Protein AF-A0A520A9N4-F1 (afdb_monomer_lite)

Radius of gyration: 18.45 Å; chains: 1; bounding box: 51×30×38 Å

Structure (mmCIF, N/CA/C/O backbone):
data_AF-A0A520A9N4-F1
#
_entry.id   AF-A0A520A9N4-F1
#
loop_
_atom_site.group_PDB
_atom_site.id
_atom_site.type_symbol
_atom_site.label_atom_id
_atom_site.label_alt_id
_atom_site.label_comp_id
_atom_site.label_asym_id
_atom_site.label_entity_id
_atom_site.label_seq_id
_atom_site.pdbx_PDB_ins_code
_atom_site.Cartn_x
_atom_site.Cartn_y
_atom_site.Cartn_z
_atom_site.occupancy
_atom_site.B_iso_or_equiv
_atom_site.auth_seq_id
_atom_site.auth_comp_id
_atom_site.auth_asym_id
_atom_site.auth_atom_id
_atom_site.pdbx_PDB_model_num
ATOM 1 N N . MET A 1 1 ? -22.226 13.459 19.464 1.00 52.94 1 MET A N 1
ATOM 2 C CA . MET A 1 1 ? -21.124 12.659 20.050 1.00 52.94 1 MET A CA 1
ATOM 3 C C . MET A 1 1 ? -19.983 12.627 19.044 1.00 52.94 1 MET A C 1
ATOM 5 O O . MET A 1 1 ? -20.271 12.526 17.859 1.00 52.94 1 MET A O 1
ATOM 9 N N . ALA A 1 2 ? -18.728 12.782 19.473 1.00 72.62 2 ALA A N 1
ATOM 10 C CA . ALA A 1 2 ? -17.584 12.726 18.560 1.00 72.62 2 ALA A CA 1
ATOM 11 C C . ALA A 1 2 ? -17.387 11.290 18.043 1.00 72.62 2 ALA A C 1
ATOM 13 O O . ALA A 1 2 ? -17.418 10.346 18.834 1.00 72.62 2 ALA A O 1
ATOM 14 N N . ASN A 1 3 ? -17.187 11.126 16.733 1.00 81.00 3 ASN A N 1
ATOM 15 C CA . ASN A 1 3 ? -16.830 9.830 16.158 1.00 81.00 3 ASN A CA 1
ATOM 16 C C . ASN A 1 3 ? -15.442 9.430 16.674 1.00 81.00 3 ASN A C 1
ATOM 18 O O . ASN A 1 3 ? -14.460 10.111 16.380 1.00 81.00 3 ASN A O 1
ATOM 22 N N . LYS A 1 4 ? -15.370 8.350 17.459 1.00 92.88 4 LYS A N 1
ATOM 23 C CA . LYS A 1 4 ? -14.103 7.761 17.906 1.00 92.88 4 LYS A CA 1
ATOM 24 C C . LYS A 1 4 ? -13.600 6.755 16.873 1.00 92.88 4 LYS A C 1
ATOM 26 O O . LYS A 1 4 ? -14.375 5.933 16.380 1.00 92.88 4 LYS A O 1
ATOM 31 N N . TYR A 1 5 ? -12.307 6.837 16.591 1.00 96.75 5 TYR A N 1
ATOM 32 C CA . TYR A 1 5 ? -11.559 5.917 15.744 1.00 96.75 5 TYR A CA 1
ATOM 33 C C . TYR A 1 5 ? -10.313 5.481 16.502 1.00 96.75 5 TYR A C 1
ATOM 35 O O . TYR A 1 5 ? -9.706 6.301 17.191 1.00 96.75 5 TYR A O 1
ATOM 43 N N . ASP A 1 6 ? -9.943 4.215 16.362 1.00 97.12 6 ASP A N 1
ATOM 44 C CA . ASP A 1 6 ? -8.743 3.658 16.986 1.00 97.12 6 ASP A CA 1
ATOM 45 C C . ASP A 1 6 ? -7.501 3.971 16.142 1.00 97.12 6 ASP A C 1
ATOM 47 O O . ASP A 1 6 ? -6.404 4.160 16.663 1.00 97.12 6 ASP A O 1
ATOM 51 N N . ILE A 1 7 ? -7.688 4.072 14.820 1.00 97.56 7 ILE A N 1
ATOM 52 C CA . ILE A 1 7 ? -6.626 4.317 13.843 1.00 97.56 7 ILE A CA 1
ATOM 53 C C . ILE A 1 7 ? -7.103 5.359 12.835 1.00 97.56 7 ILE A C 1
ATOM 55 O O . ILE A 1 7 ? -8.214 5.272 12.306 1.00 97.56 7 ILE A O 1
ATOM 59 N N . ILE A 1 8 ? -6.236 6.324 12.528 1.00 97.19 8 ILE A N 1
ATOM 60 C CA . ILE A 1 8 ? -6.446 7.288 11.447 1.00 97.19 8 ILE A CA 1
ATOM 61 C C . ILE A 1 8 ? -5.311 7.136 10.433 1.00 97.19 8 ILE A C 1
ATOM 63 O O . ILE A 1 8 ? -4.140 7.288 10.775 1.00 97.19 8 ILE A O 1
ATOM 67 N N . ILE A 1 9 ? -5.663 6.858 9.178 1.00 97.38 9 ILE A N 1
ATOM 68 C CA . ILE A 1 9 ? -4.743 6.838 8.039 1.00 97.38 9 ILE A CA 1
ATOM 69 C C . ILE A 1 9 ? -4.922 8.134 7.254 1.00 97.38 9 ILE A C 1
ATOM 71 O O . ILE A 1 9 ? -5.946 8.357 6.604 1.00 97.38 9 ILE A O 1
ATOM 75 N N . CYS A 1 10 ? -3.899 8.982 7.297 1.00 96.06 10 CYS A N 1
ATOM 76 C CA . CYS A 1 10 ? -3.848 10.235 6.551 1.00 96.06 10 CYS A CA 1
ATOM 77 C C . CYS A 1 10 ? -3.212 10.004 5.174 1.00 96.06 10 CYS A C 1
ATOM 79 O O . CYS A 1 10 ? -2.008 10.173 4.999 1.00 96.06 10 CYS A O 1
ATOM 81 N N . GLY A 1 11 ? -4.028 9.597 4.205 1.00 94.25 11 GLY A N 1
ATOM 82 C CA . GLY A 1 11 ? -3.644 9.365 2.815 1.00 94.25 11 GLY A CA 1
ATOM 83 C C . GLY A 1 11 ? -4.188 8.042 2.279 1.00 94.25 11 GLY A C 1
ATOM 84 O O . GLY A 1 11 ? -3.800 6.967 2.728 1.00 94.25 11 GLY A O 1
ATOM 85 N N . ALA A 1 12 ? -5.023 8.115 1.246 1.00 93.25 12 ALA A N 1
ATOM 86 C CA . ALA A 1 12 ? -5.569 6.978 0.504 1.00 93.25 12 ALA A CA 1
ATOM 87 C C . ALA A 1 12 ? -4.738 6.677 -0.760 1.00 93.25 12 ALA A C 1
ATOM 89 O O . ALA A 1 12 ? -5.263 6.356 -1.825 1.00 93.25 12 ALA A O 1
ATOM 90 N N . GLY A 1 13 ? -3.415 6.822 -0.660 1.00 91.69 13 GLY A N 1
ATOM 91 C CA . GLY A 1 13 ? -2.477 6.362 -1.683 1.00 91.69 13 GLY A CA 1
ATOM 92 C C . GLY A 1 13 ? -2.170 4.868 -1.557 1.00 91.69 13 GLY A C 1
ATOM 93 O O . GLY A 1 13 ? -2.729 4.172 -0.710 1.00 91.69 13 GLY A O 1
ATOM 94 N N . LEU A 1 14 ? -1.211 4.391 -2.359 1.00 91.25 14 LEU A N 1
ATOM 95 C CA . LEU A 1 14 ? -0.772 2.992 -2.347 1.00 91.25 14 LEU A CA 1
ATOM 96 C C . LEU A 1 14 ? -0.386 2.525 -0.937 1.00 91.25 14 LEU A C 1
ATOM 98 O O . LEU A 1 14 ? -0.839 1.471 -0.510 1.00 91.25 14 LEU A O 1
ATOM 102 N N . ALA A 1 15 ? 0.398 3.317 -0.199 1.00 93.56 15 ALA A N 1
ATOM 103 C CA . ALA A 1 15 ? 0.852 2.950 1.142 1.00 93.56 15 ALA A CA 1
ATOM 104 C C . ALA A 1 15 ? -0.314 2.779 2.132 1.00 93.56 15 ALA A C 1
ATOM 106 O O . ALA A 1 15 ? -0.436 1.731 2.761 1.00 93.56 15 ALA A O 1
ATOM 107 N N . GLY A 1 16 ? -1.195 3.781 2.237 1.00 95.44 16 GLY A N 1
ATOM 108 C CA . GLY A 1 16 ? -2.314 3.760 3.182 1.00 95.44 16 GLY A CA 1
ATOM 109 C C . GLY A 1 16 ? -3.342 2.676 2.862 1.00 95.44 16 GLY A C 1
ATOM 110 O O . GLY A 1 16 ? -3.759 1.938 3.754 1.00 95.44 16 GLY A O 1
ATOM 111 N N . LEU A 1 17 ? -3.696 2.519 1.582 1.00 93.19 17 LEU A N 1
ATOM 112 C CA . LEU A 1 17 ? -4.633 1.481 1.149 1.00 93.19 17 LEU A CA 1
ATOM 113 C C . LEU A 1 17 ? -4.032 0.077 1.255 1.00 93.19 17 LEU A C 1
ATOM 115 O O . LEU A 1 17 ? -4.719 -0.829 1.715 1.00 93.19 17 LEU A O 1
ATOM 119 N N . SER A 1 18 ? -2.755 -0.115 0.902 1.00 93.69 18 SER A N 1
ATOM 120 C CA . SER A 1 18 ? -2.090 -1.420 1.050 1.00 93.69 18 SER A CA 1
ATOM 121 C C . SER A 1 18 ? -1.967 -1.828 2.512 1.00 93.69 18 SER A C 1
ATOM 123 O O . SER A 1 18 ? -2.164 -2.998 2.836 1.00 93.69 18 SER A O 1
ATOM 125 N N . LEU A 1 19 ? -1.668 -0.876 3.402 1.00 96.31 19 LEU A N 1
ATOM 126 C CA . LEU A 1 19 ? -1.621 -1.116 4.840 1.00 96.31 19 LEU A CA 1
ATOM 127 C C . LEU A 1 19 ? -2.994 -1.543 5.362 1.00 96.31 19 LEU A C 1
ATOM 129 O O . LEU A 1 19 ? -3.097 -2.594 5.992 1.00 96.31 19 LEU A O 1
ATOM 133 N N . ALA A 1 20 ? -4.041 -0.771 5.055 1.00 96.56 20 ALA A N 1
ATOM 134 C CA . ALA A 1 20 ? -5.405 -1.100 5.454 1.00 96.56 20 ALA A CA 1
ATOM 135 C C . ALA A 1 20 ? -5.826 -2.473 4.921 1.00 96.56 20 ALA A C 1
ATOM 137 O O . ALA A 1 20 ? -6.257 -3.327 5.694 1.00 96.56 20 ALA A O 1
ATOM 138 N N . TYR A 1 21 ? -5.625 -2.721 3.625 1.00 95.12 21 TYR A N 1
ATOM 139 C CA . TYR A 1 21 ? -5.940 -3.997 2.994 1.00 95.12 21 TYR A CA 1
ATOM 140 C C . TYR A 1 21 ? -5.254 -5.164 3.708 1.00 95.12 21 TYR A C 1
ATOM 142 O O . TYR A 1 21 ? -5.923 -6.120 4.100 1.00 95.12 21 TYR A O 1
ATOM 150 N N . ARG A 1 22 ? -3.935 -5.087 3.930 1.00 95.31 22 ARG A N 1
ATOM 151 C CA . ARG A 1 22 ? -3.177 -6.168 4.573 1.00 95.31 22 ARG A CA 1
ATOM 152 C C . ARG A 1 22 ? -3.583 -6.366 6.029 1.00 95.31 22 ARG A C 1
ATOM 154 O O . ARG A 1 22 ? -3.718 -7.511 6.440 1.00 95.31 22 ARG A O 1
ATOM 161 N N . ALA A 1 23 ? -3.802 -5.294 6.787 1.00 97.12 23 ALA A N 1
ATOM 162 C CA . ALA A 1 23 ? -4.158 -5.378 8.201 1.00 97.12 23 ALA A CA 1
ATOM 163 C C . ALA A 1 23 ? -5.572 -5.934 8.435 1.00 97.12 23 ALA A C 1
ATOM 165 O O . ALA A 1 23 ? -5.785 -6.693 9.383 1.00 97.12 23 ALA A O 1
ATOM 166 N N . PHE A 1 24 ? -6.532 -5.608 7.564 1.00 96.56 24 PHE A N 1
ATOM 167 C CA . PHE A 1 24 ? -7.855 -6.234 7.595 1.00 96.56 24 PHE A CA 1
ATOM 168 C C . PHE A 1 24 ? -7.809 -7.679 7.092 1.00 96.56 24 PHE A C 1
ATOM 170 O O . PHE A 1 24 ? -8.388 -8.556 7.730 1.00 96.56 24 PHE A O 1
ATOM 177 N N . SER A 1 25 ? -7.067 -7.954 6.015 1.00 94.69 25 SER A N 1
ATOM 178 C CA . SER A 1 25 ? -6.943 -9.309 5.455 1.00 94.69 25 SER A CA 1
ATOM 179 C C . SER A 1 25 ? -6.249 -10.282 6.412 1.00 94.69 25 SER A C 1
ATOM 181 O O . SER A 1 25 ? -6.635 -11.444 6.491 1.00 94.69 25 SER A O 1
ATOM 183 N N . SER A 1 26 ? -5.258 -9.820 7.180 1.00 95.62 26 SER A N 1
ATOM 184 C CA . SER A 1 26 ? -4.600 -10.619 8.224 1.00 95.62 26 SER A CA 1
ATOM 185 C C . SER A 1 26 ? -5.386 -10.669 9.539 1.00 95.62 26 SER A C 1
ATOM 187 O O . SER A 1 26 ? -5.022 -11.409 10.451 1.00 95.62 26 SER A O 1
ATOM 189 N N . GLY A 1 27 ? -6.461 -9.885 9.662 1.00 97.25 27 GLY A N 1
ATOM 190 C CA . GLY A 1 27 ? -7.292 -9.804 10.860 1.00 97.25 27 GLY A CA 1
ATOM 191 C C . GLY A 1 27 ? -6.689 -9.009 12.019 1.00 97.25 27 GLY A C 1
ATOM 192 O O . GLY A 1 27 ? -7.311 -8.952 13.078 1.00 97.25 27 GLY A O 1
ATOM 193 N N . VAL A 1 28 ? -5.526 -8.374 11.837 1.00 97.94 28 VAL A N 1
ATOM 194 C CA . VAL A 1 28 ? -4.864 -7.545 12.864 1.00 97.94 28 VAL A CA 1
ATOM 195 C C . VAL A 1 28 ? -5.753 -6.374 13.294 1.00 97.94 28 VAL A C 1
ATOM 197 O O . VAL A 1 28 ? -5.746 -5.994 14.461 1.00 97.94 28 VAL A O 1
ATOM 200 N N . TRP 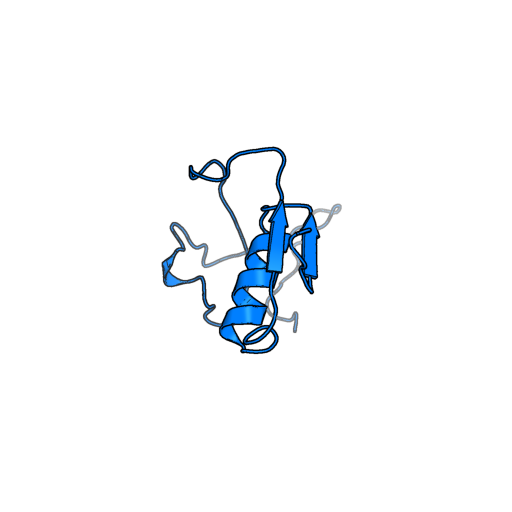A 1 29 ? -6.557 -5.827 12.376 1.00 97.69 29 TRP A N 1
ATOM 201 C CA . TRP A 1 29 ? -7.481 -4.717 12.650 1.00 97.69 29 TRP A CA 1
ATOM 202 C C . TRP A 1 29 ? -8.959 -5.118 12.656 1.00 97.69 29 TRP A C 1
ATOM 204 O O . TRP A 1 29 ? -9.821 -4.263 12.480 1.00 97.69 29 TRP A O 1
ATOM 214 N N . ARG A 1 30 ? -9.274 -6.404 12.870 1.00 95.94 30 ARG A N 1
ATOM 215 C CA . ARG A 1 30 ? -10.655 -6.920 12.791 1.00 95.94 30 ARG A CA 1
ATOM 216 C C . ARG A 1 30 ? -11.652 -6.131 13.650 1.00 95.94 30 ARG A C 1
ATOM 218 O O . ARG A 1 30 ? -12.751 -5.857 13.182 1.00 95.94 30 ARG A O 1
ATOM 225 N N . ASP A 1 31 ? -11.236 -5.731 14.849 1.00 96.06 31 ASP A N 1
ATOM 226 C CA . ASP A 1 31 ? -12.089 -5.040 15.826 1.00 96.06 31 ASP A CA 1
ATOM 227 C C . ASP A 1 31 ? -11.770 -3.538 15.954 1.00 96.06 31 ASP A C 1
ATOM 229 O O . ASP A 1 31 ? -12.188 -2.891 16.911 1.00 96.06 31 ASP A O 1
ATOM 233 N N . GLN A 1 32 ? -11.004 -2.975 15.013 1.00 97.06 32 GLN A N 1
ATOM 234 C CA . GLN A 1 32 ? -10.569 -1.576 15.049 1.00 97.06 32 GLN A CA 1
ATOM 235 C C . GLN A 1 32 ? -11.444 -0.702 14.147 1.00 97.06 32 GLN A C 1
ATOM 237 O O . GLN A 1 32 ? -11.709 -1.025 12.986 1.00 97.06 32 GLN A O 1
ATOM 242 N N . ARG A 1 33 ? -11.847 0.467 14.645 1.00 96.75 33 ARG A N 1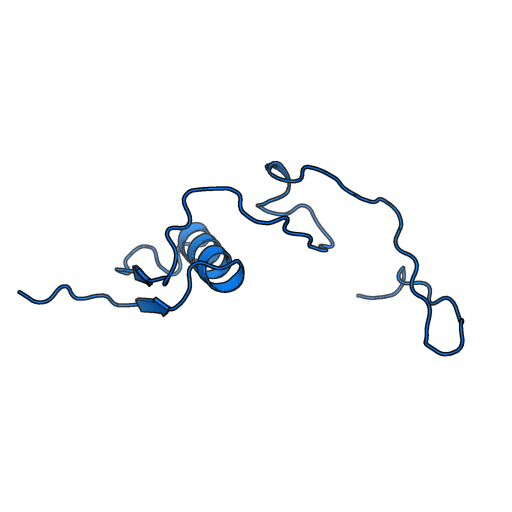
ATOM 243 C CA . ARG A 1 33 ? -12.505 1.507 13.848 1.00 96.75 33 ARG A CA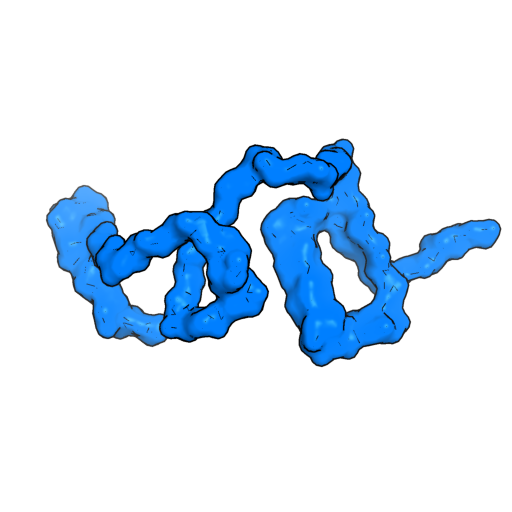 1
ATOM 244 C C . ARG A 1 33 ? -11.445 2.348 13.155 1.00 96.75 33 ARG A C 1
ATOM 246 O O . ARG A 1 33 ? -10.836 3.224 13.769 1.00 96.75 33 ARG A O 1
ATOM 253 N N . VAL A 1 3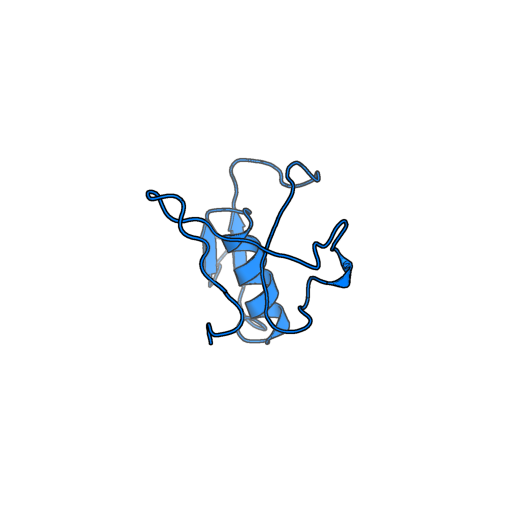4 ? -11.257 2.105 11.862 1.00 97.06 34 VAL A N 1
ATOM 254 C CA . VAL A 1 34 ? -10.251 2.797 11.046 1.00 97.06 34 VAL A CA 1
ATOM 255 C C . VAL A 1 34 ? -10.897 3.924 10.238 1.00 97.06 34 VAL A C 1
ATOM 257 O O . VAL A 1 34 ? -11.845 3.696 9.489 1.00 97.06 34 VAL A O 1
ATOM 260 N N . LEU A 1 35 ? -10.363 5.139 10.365 1.00 96.19 35 LEU A N 1
ATOM 261 C CA . LEU A 1 35 ? -10.694 6.280 9.511 1.00 96.19 35 LEU A CA 1
ATOM 262 C C . LEU A 1 35 ? -9.585 6.485 8.480 1.00 96.19 35 LEU A C 1
ATOM 264 O O . LEU A 1 35 ? -8.437 6.714 8.846 1.00 96.19 35 LEU A O 1
ATOM 268 N N . ILE A 1 36 ? -9.929 6.470 7.194 1.00 95.25 36 ILE A N 1
ATOM 269 C CA . ILE A 1 36 ? -9.012 6.849 6.113 1.00 95.25 36 ILE A CA 1
ATOM 270 C C . ILE A 1 36 ? -9.458 8.205 5.572 1.00 95.25 36 ILE A C 1
ATOM 272 O O . ILE A 1 36 ? -10.611 8.361 5.171 1.00 95.25 36 ILE A O 1
ATOM 276 N N . ILE A 1 37 ? -8.552 9.181 5.557 1.00 95.12 37 ILE A N 1
ATOM 277 C CA . ILE A 1 37 ? -8.800 10.515 4.999 1.00 95.12 37 ILE A CA 1
ATOM 278 C C . ILE A 1 37 ? -7.801 10.821 3.890 1.00 95.12 37 ILE A C 1
ATOM 280 O O . ILE A 1 37 ? -6.613 10.545 4.012 1.00 95.12 37 ILE A O 1
ATOM 284 N N . ASP A 1 38 ? -8.282 11.420 2.807 1.00 93.81 38 ASP A N 1
ATOM 285 C CA . ASP A 1 38 ? -7.460 11.891 1.694 1.00 93.81 38 ASP A CA 1
ATOM 286 C C . ASP A 1 38 ? -8.030 13.209 1.168 1.00 93.81 38 ASP A C 1
ATOM 288 O O . ASP A 1 38 ? -9.233 13.464 1.261 1.00 93.81 38 ASP A O 1
ATOM 292 N N . LYS A 1 39 ? -7.166 14.056 0.605 1.00 93.06 39 LYS A N 1
ATOM 293 C CA . LYS A 1 39 ? -7.574 15.319 -0.025 1.00 93.06 39 LYS A CA 1
ATOM 294 C C . LYS A 1 39 ? -8.427 15.077 -1.275 1.00 93.06 39 LYS A C 1
ATOM 296 O O . LYS A 1 39 ? -9.268 15.902 -1.624 1.00 93.06 39 LYS A O 1
ATOM 301 N N . SER A 1 40 ? -8.170 13.981 -1.981 1.00 87.56 40 SER A N 1
ATOM 302 C CA . SER A 1 40 ? -8.811 13.623 -3.241 1.00 87.56 40 SER A CA 1
ATOM 303 C C . SER A 1 40 ? -9.787 12.466 -3.056 1.00 87.56 40 SER A C 1
ATOM 305 O O . SER A 1 40 ? -9.525 11.517 -2.320 1.00 87.56 40 SER A O 1
ATOM 307 N N . LYS A 1 41 ? -10.915 12.511 -3.770 1.00 83.19 41 LYS A N 1
ATOM 308 C CA . LYS A 1 41 ? -11.820 11.361 -3.850 1.00 83.19 41 LYS A CA 1
ATOM 309 C C . LYS A 1 41 ? -11.187 10.295 -4.749 1.00 83.19 41 LYS A C 1
ATOM 311 O O . LYS A 1 41 ? -11.104 10.483 -5.962 1.00 83.19 41 LYS A O 1
ATOM 316 N N . LYS A 1 42 ? -10.732 9.187 -4.162 1.00 79.38 42 LYS A N 1
ATOM 317 C CA . LYS A 1 42 ? -10.112 8.049 -4.865 1.00 79.38 42 LYS A CA 1
ATOM 318 C C . LYS A 1 42 ? -11.152 7.098 -5.460 1.00 79.38 42 LYS A C 1
ATOM 320 O O . LYS A 1 42 ? -11.229 5.934 -5.092 1.00 79.38 42 LYS A O 1
ATOM 325 N N . ASN A 1 43 ? -11.950 7.617 -6.392 1.00 82.00 43 ASN A N 1
ATOM 326 C CA . ASN A 1 43 ? -13.076 6.890 -6.997 1.00 82.00 43 ASN A CA 1
ATOM 327 C C . ASN A 1 43 ? -12.834 6.509 -8.467 1.00 82.00 43 ASN A C 1
ATOM 329 O O . ASN A 1 43 ? -13.741 6.027 -9.137 1.00 82.00 43 ASN A O 1
ATOM 333 N N . THR A 1 44 ? -11.640 6.775 -8.993 1.00 85.88 44 THR A N 1
ATOM 334 C CA . THR A 1 44 ? -11.256 6.466 -10.375 1.00 85.88 44 THR A CA 1
ATOM 335 C C . THR A 1 44 ? -9.857 5.868 -10.384 1.00 85.88 44 THR A C 1
ATOM 337 O O . THR A 1 44 ? -9.070 6.123 -9.468 1.00 85.88 44 THR A O 1
ATOM 340 N N . ASN A 1 45 ? -9.554 5.069 -11.406 1.00 82.44 45 ASN A N 1
ATOM 341 C CA . ASN A 1 45 ? -8.208 4.553 -11.614 1.00 82.44 45 ASN A CA 1
ATOM 342 C C . ASN A 1 45 ? -7.336 5.653 -12.247 1.00 82.44 45 ASN A C 1
ATOM 344 O O . ASN A 1 45 ? -7.254 5.769 -13.466 1.00 82.44 45 ASN A O 1
ATOM 348 N N . ASP A 1 46 ? -6.766 6.514 -11.401 1.00 84.31 46 ASP A N 1
ATOM 349 C CA . ASP A 1 46 ? -6.016 7.715 -11.795 1.00 84.31 46 ASP A CA 1
ATOM 350 C C . ASP A 1 46 ? -4.513 7.459 -12.014 1.00 84.31 46 ASP A C 1
ATOM 352 O O . ASP A 1 46 ? -3.768 8.394 -12.315 1.00 84.31 46 ASP A O 1
ATOM 356 N N . ARG A 1 47 ? -4.040 6.221 -11.816 1.00 85.75 47 ARG A N 1
ATOM 357 C CA . ARG A 1 47 ? -2.609 5.892 -11.778 1.00 85.75 47 ARG A CA 1
ATOM 358 C C . ARG A 1 47 ? -2.327 4.428 -12.098 1.00 85.75 47 ARG A C 1
ATOM 360 O O . ARG A 1 47 ? -3.059 3.539 -11.682 1.00 85.75 47 ARG A O 1
ATOM 367 N N . THR A 1 48 ? -1.181 4.180 -12.720 1.00 89.44 48 THR A N 1
ATOM 368 C CA . THR A 1 48 ? -0.617 2.831 -12.840 1.00 89.44 48 THR A CA 1
ATOM 369 C C . THR A 1 48 ? 0.246 2.522 -11.623 1.00 89.44 48 THR A C 1
ATOM 371 O O . THR A 1 48 ? 1.074 3.341 -11.218 1.00 89.44 48 THR A O 1
ATOM 374 N N . TRP A 1 49 ? 0.068 1.338 -11.042 1.00 89.94 49 TRP A N 1
ATOM 375 C CA . TRP A 1 49 ? 0.948 0.804 -10.006 1.00 89.94 49 TRP A CA 1
ATOM 376 C C . TRP A 1 49 ? 1.806 -0.309 -10.582 1.00 89.94 49 TRP A C 1
ATOM 378 O O . TRP A 1 49 ? 1.283 -1.268 -11.140 1.00 89.94 49 TRP A O 1
ATOM 388 N N . SER A 1 50 ? 3.115 -0.172 -10.403 1.00 90.56 50 SER A N 1
ATOM 389 C CA . SER A 1 50 ? 4.091 -1.201 -10.743 1.00 90.56 50 SER A CA 1
ATOM 390 C C . SER A 1 50 ? 4.774 -1.660 -9.467 1.00 90.56 50 SER A C 1
ATOM 392 O O . SER A 1 50 ? 5.114 -0.846 -8.605 1.00 90.56 50 SER A O 1
ATOM 394 N N . PHE A 1 51 ? 4.966 -2.963 -9.346 1.00 90.31 51 PHE A N 1
ATOM 395 C CA . PHE A 1 51 ? 5.607 -3.585 -8.201 1.00 90.31 51 PHE A CA 1
ATOM 396 C C . PHE A 1 51 ? 6.446 -4.776 -8.660 1.00 90.31 51 PHE A C 1
ATOM 398 O O . PHE A 1 51 ? 6.385 -5.195 -9.815 1.00 90.31 51 PHE A O 1
ATOM 405 N N . TRP A 1 52 ? 7.245 -5.288 -7.733 1.00 88.06 52 TRP A N 1
ATOM 406 C CA . TRP A 1 52 ? 8.122 -6.433 -7.925 1.00 88.06 52 TRP A CA 1
ATOM 407 C C . TRP A 1 52 ? 7.921 -7.338 -6.722 1.00 88.06 52 TRP A C 1
ATOM 409 O O . TRP A 1 52 ? 7.966 -6.864 -5.585 1.00 88.06 52 TRP A O 1
ATOM 419 N N . GLU A 1 53 ? 7.714 -8.624 -6.958 1.00 87.25 53 GLU A N 1
ATOM 420 C CA . GLU A 1 53 ? 7.642 -9.613 -5.894 1.00 87.25 53 GLU A CA 1
ATOM 421 C C . GLU A 1 53 ? 8.208 -10.949 -6.360 1.00 87.25 53 GLU A C 1
ATOM 423 O O . GLU A 1 53 ? 8.319 -11.222 -7.554 1.00 87.25 53 GLU A O 1
ATOM 428 N N . LYS A 1 54 ? 8.629 -11.761 -5.391 1.00 82.06 54 LYS A N 1
ATOM 429 C CA . LYS A 1 54 ? 9.295 -13.041 -5.649 1.00 82.06 54 LYS A CA 1
ATOM 430 C C . LYS A 1 54 ? 8.307 -14.192 -5.853 1.00 82.06 54 LYS A C 1
ATOM 432 O O . LYS A 1 54 ? 8.638 -15.187 -6.489 1.00 82.06 54 LYS A O 1
ATOM 437 N N . SER A 1 55 ? 7.119 -14.074 -5.277 1.00 86.62 55 SER A N 1
ATOM 438 C CA . SER A 1 55 ? 6.076 -15.099 -5.248 1.00 86.62 55 SER A CA 1
ATOM 439 C C . SER A 1 55 ? 4.729 -14.462 -5.533 1.00 86.62 55 SER A C 1
ATOM 441 O O . SER A 1 55 ? 4.575 -13.277 -5.258 1.00 86.62 55 SER A O 1
ATOM 443 N N . ALA A 1 56 ? 3.766 -15.267 -5.981 1.00 88.06 56 ALA A N 1
ATOM 444 C CA . ALA A 1 56 ? 2.410 -14.808 -6.254 1.00 88.06 56 ALA A CA 1
ATOM 445 C C . ALA A 1 56 ? 1.824 -13.976 -5.099 1.00 88.06 56 ALA A C 1
ATOM 447 O O . ALA A 1 56 ? 1.845 -14.407 -3.936 1.00 88.06 56 ALA A O 1
ATOM 448 N N . GLY A 1 57 ? 1.323 -12.790 -5.427 1.00 89.00 57 GLY A N 1
ATOM 449 C CA . GLY A 1 57 ? 0.804 -11.820 -4.483 1.00 89.00 57 GLY A CA 1
ATOM 450 C C . GLY A 1 57 ? -0.715 -11.726 -4.474 1.00 89.00 57 GLY A C 1
ATOM 451 O O . GLY A 1 57 ? -1.440 -12.164 -5.365 1.00 89.00 57 GLY A O 1
ATOM 452 N N . VAL A 1 58 ? -1.225 -11.054 -3.443 1.00 89.94 58 VAL A N 1
ATOM 453 C CA . VAL A 1 58 ? -2.660 -10.747 -3.281 1.00 89.94 58 VAL A CA 1
ATOM 454 C C . VAL A 1 58 ? -3.221 -9.843 -4.387 1.00 89.94 58 VAL A C 1
ATOM 456 O O . VAL A 1 58 ? -4.437 -9.744 -4.543 1.00 89.94 58 VAL A O 1
ATOM 459 N N . PHE A 1 59 ? -2.348 -9.178 -5.146 1.00 90.88 59 PHE A N 1
ATOM 460 C CA . PHE A 1 59 ? -2.721 -8.257 -6.216 1.00 90.88 59 PHE A CA 1
ATOM 461 C C . PHE A 1 59 ? -2.482 -8.828 -7.620 1.00 90.88 59 PHE A C 1
ATOM 463 O O . PHE A 1 59 ? -2.781 -8.132 -8.586 1.00 90.88 59 PHE A O 1
ATOM 470 N N . ASP A 1 60 ? -2.033 -10.082 -7.755 1.00 91.62 60 ASP A N 1
ATOM 471 C CA . ASP A 1 60 ? -1.747 -10.714 -9.056 1.00 91.62 60 ASP A CA 1
ATOM 472 C C . ASP A 1 60 ? -2.944 -10.680 -9.999 1.00 91.62 60 ASP A C 1
ATOM 474 O O . ASP A 1 60 ? -2.815 -10.369 -11.179 1.00 91.62 60 ASP A O 1
ATOM 478 N N . SER A 1 61 ? -4.141 -10.921 -9.461 1.00 92.81 61 SER A N 1
ATOM 479 C CA . SER A 1 61 ? -5.390 -10.875 -10.234 1.00 92.81 61 SER A CA 1
ATOM 480 C C . SER A 1 61 ? -5.715 -9.494 -10.823 1.00 92.81 61 SER A C 1
ATOM 482 O O . SER A 1 61 ? -6.559 -9.393 -11.710 1.00 92.81 61 SER A O 1
ATOM 484 N N . LEU A 1 62 ? -5.062 -8.434 -10.336 1.00 91.31 62 LEU A N 1
ATOM 485 C CA . LEU A 1 62 ? -5.229 -7.056 -10.800 1.00 91.31 62 LEU A CA 1
ATOM 486 C C . LEU A 1 62 ? -4.133 -6.632 -11.789 1.00 91.31 62 LEU A C 1
ATOM 488 O O . LEU A 1 62 ? -4.190 -5.520 -12.318 1.00 91.31 62 LEU A O 1
ATOM 492 N N . VAL A 1 63 ? -3.120 -7.473 -12.022 1.00 93.19 63 VAL A N 1
ATOM 493 C CA . VAL A 1 63 ? -1.998 -7.151 -12.905 1.00 93.19 63 VAL A CA 1
ATOM 494 C C . VAL A 1 63 ? -2.482 -7.090 -14.348 1.00 93.19 63 VAL A C 1
ATOM 496 O O . VAL A 1 63 ? -2.963 -8.067 -14.912 1.00 93.19 63 VAL A O 1
ATOM 499 N N . TYR A 1 64 ? -2.317 -5.919 -14.961 1.00 94.19 64 TYR A N 1
ATOM 500 C CA . TYR A 1 64 ? -2.617 -5.718 -16.377 1.00 94.19 64 TYR A CA 1
ATOM 501 C C . TYR A 1 64 ? -1.460 -6.150 -17.290 1.00 94.19 64 TYR A C 1
ATOM 503 O O . TYR A 1 64 ? -1.689 -6.630 -18.397 1.00 94.19 64 TYR A O 1
ATOM 511 N N . HIS A 1 65 ? -0.212 -5.970 -16.843 1.00 93.69 65 HIS A N 1
ATOM 512 C CA . HIS A 1 65 ? 0.983 -6.268 -17.631 1.00 93.69 65 HIS A CA 1
ATOM 513 C C . HIS A 1 65 ? 2.140 -6.728 -16.739 1.00 93.69 65 HIS A C 1
ATOM 515 O O . HIS A 1 65 ? 2.375 -6.140 -15.684 1.00 93.69 65 HIS A O 1
ATOM 521 N N . GLN A 1 66 ? 2.885 -7.739 -17.194 1.00 92.06 66 GLN A N 1
ATOM 522 C CA . GLN A 1 66 ? 4.036 -8.316 -16.498 1.00 92.06 66 GLN A CA 1
ATOM 523 C C . GLN A 1 66 ? 5.237 -8.436 -17.444 1.00 92.06 66 GLN A C 1
ATOM 525 O O . GLN A 1 66 ? 5.091 -8.734 -18.631 1.00 92.06 66 GLN A O 1
ATOM 530 N N . TRP A 1 67 ? 6.441 -8.229 -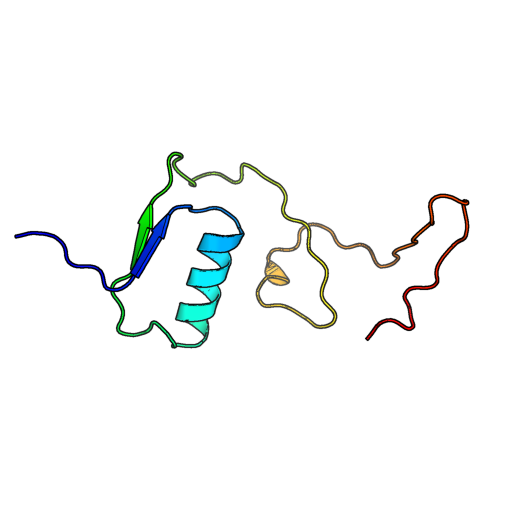16.907 1.00 88.88 67 TRP A N 1
ATOM 531 C CA . TRP A 1 67 ? 7.700 -8.446 -17.618 1.00 88.88 67 TRP A CA 1
ATOM 532 C C . TRP A 1 67 ? 8.426 -9.660 -17.043 1.00 88.88 67 TRP A C 1
ATOM 534 O O . TRP A 1 67 ? 8.603 -9.767 -15.833 1.00 88.88 67 TRP A O 1
ATOM 544 N N . ASN A 1 68 ? 8.889 -10.548 -17.923 1.00 85.50 68 ASN A N 1
ATOM 545 C CA . ASN A 1 68 ? 9.597 -11.775 -17.536 1.00 85.50 68 ASN A CA 1
ATOM 546 C C . ASN A 1 68 ? 11.115 -11.577 -17.396 1.00 85.50 68 ASN A C 1
ATOM 548 O O . ASN A 1 68 ? 11.823 -12.490 -16.982 1.00 85.50 68 ASN A O 1
ATOM 552 N N . GLN A 1 69 ? 11.628 -10.412 -17.797 1.00 83.25 69 GLN A N 1
ATOM 553 C CA . GLN A 1 69 ? 13.053 -10.096 -17.802 1.00 83.25 69 GLN A CA 1
ATOM 554 C C . GLN A 1 69 ? 13.275 -8.691 -17.245 1.00 83.25 69 GLN A C 1
ATOM 556 O O . GLN A 1 69 ? 12.594 -7.745 -17.641 1.00 83.25 69 GLN A O 1
ATOM 561 N N . LEU A 1 70 ? 14.253 -8.566 -16.350 1.00 85.44 70 LEU A N 1
ATOM 562 C CA . LEU A 1 70 ? 14.731 -7.303 -15.799 1.00 85.44 70 LEU A CA 1
ATOM 563 C C . LEU A 1 70 ? 16.248 -7.240 -15.983 1.00 85.44 70 LEU A C 1
ATOM 565 O O . LEU A 1 70 ? 16.959 -8.176 -15.621 1.00 85.44 70 LEU A O 1
ATOM 569 N N . ILE A 1 71 ? 16.738 -6.134 -16.539 1.00 88.50 71 ILE A N 1
ATOM 570 C CA . ILE A 1 71 ? 18.167 -5.885 -16.739 1.00 88.50 71 ILE A CA 1
ATOM 571 C C . ILE A 1 71 ? 18.528 -4.610 -15.982 1.00 88.50 71 ILE A C 1
ATOM 573 O O . ILE A 1 71 ? 17.857 -3.591 -16.137 1.00 88.50 71 ILE A O 1
ATOM 577 N N . PHE A 1 72 ? 19.584 -4.663 -15.172 1.00 90.38 72 PHE A N 1
ATOM 578 C CA . PHE A 1 72 ? 20.085 -3.510 -14.430 1.00 90.38 72 PHE A CA 1
ATOM 579 C C . PHE A 1 72 ? 21.473 -3.113 -14.923 1.00 90.38 72 PHE A C 1
ATOM 581 O O . PHE A 1 72 ? 22.361 -3.961 -15.024 1.00 90.38 72 PHE A O 1
ATOM 588 N N . TYR A 1 73 ? 21.656 -1.817 -15.176 1.00 94.44 73 TYR A N 1
ATOM 589 C CA . TYR A 1 73 ? 22.941 -1.219 -15.517 1.00 94.44 73 TYR A CA 1
ATOM 590 C C . TYR A 1 73 ? 23.338 -0.204 -14.451 1.00 94.44 73 TYR A C 1
ATOM 592 O O . TYR A 1 73 ? 22.535 0.625 -14.024 1.00 94.44 73 TYR A O 1
ATOM 600 N N . THR A 1 74 ? 24.594 -0.255 -14.038 1.00 94.19 74 THR A N 1
ATOM 601 C CA . THR A 1 74 ? 25.221 0.752 -13.179 1.00 94.19 74 THR A CA 1
ATOM 602 C C . THR A 1 74 ? 25.565 2.019 -13.961 1.00 94.19 74 THR A C 1
ATOM 604 O O . THR A 1 74 ? 25.604 2.031 -15.192 1.00 94.19 74 THR A O 1
ATOM 607 N N . SER A 1 75 ? 25.923 3.087 -13.243 1.00 95.56 75 SER A N 1
ATOM 608 C CA . SER A 1 75 ? 26.365 4.353 -13.846 1.00 95.56 75 SER A CA 1
ATOM 6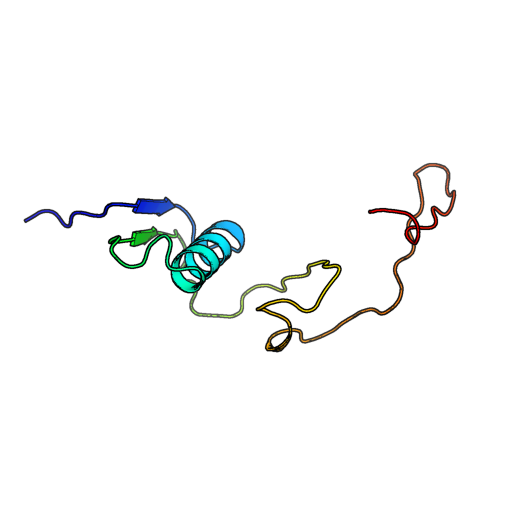09 C C . SER A 1 75 ? 27.609 4.223 -14.737 1.00 95.56 75 SER A C 1
ATOM 611 O O . SER A 1 75 ? 27.839 5.083 -15.576 1.00 95.56 75 SER A O 1
ATOM 613 N N . ASN A 1 76 ? 28.411 3.163 -14.577 1.00 96.19 76 ASN A N 1
ATOM 614 C CA . ASN A 1 76 ? 29.556 2.848 -15.440 1.00 96.19 76 ASN A CA 1
ATOM 615 C C . ASN A 1 76 ? 29.210 1.833 -16.554 1.00 96.19 76 ASN A C 1
ATOM 617 O O . ASN A 1 76 ? 30.108 1.190 -17.090 1.00 96.19 76 ASN A O 1
ATOM 621 N N . HIS A 1 77 ? 27.924 1.683 -16.897 1.00 93.12 77 HIS A N 1
ATOM 622 C CA . HIS A 1 77 ? 27.406 0.801 -17.953 1.00 93.12 77 HIS A CA 1
ATOM 623 C C . HIS A 1 77 ? 27.694 -0.697 -17.762 1.00 93.12 77 HIS A C 1
ATOM 625 O O . HIS A 1 77 ? 27.634 -1.470 -18.718 1.00 93.12 77 HIS A O 1
ATOM 631 N N . GLN A 1 78 ? 27.965 -1.141 -16.534 1.00 94.75 78 GLN A N 1
ATOM 632 C CA . GLN A 1 78 ? 28.117 -2.564 -16.242 1.00 94.75 78 GLN A CA 1
ATOM 633 C C . GLN A 1 78 ? 26.748 -3.192 -15.973 1.00 94.75 78 GLN A C 1
ATOM 635 O O . GLN A 1 78 ? 25.957 -2.675 -15.183 1.00 94.75 78 GLN A O 1
ATOM 640 N N . GLN A 1 79 ? 26.469 -4.318 -16.631 1.00 92.88 79 GLN A N 1
ATOM 641 C CA . GLN A 1 79 ? 25.258 -5.091 -16.376 1.00 92.88 79 GLN A CA 1
ATOM 642 C C . GLN A 1 79 ? 25.417 -5.896 -15.082 1.00 92.88 79 GLN A C 1
ATOM 644 O O . GLN A 1 79 ? 26.353 -6.685 -14.952 1.00 92.88 79 GLN A O 1
ATOM 649 N N . ILE A 1 80 ? 24.478 -5.739 -14.148 1.00 90.00 80 ILE A N 1
ATOM 650 C CA . ILE A 1 80 ? 24.392 -6.574 -12.945 1.00 90.00 80 ILE A CA 1
ATOM 651 C C . ILE A 1 80 ? 23.365 -7.676 -13.183 1.00 90.00 80 ILE A C 1
ATOM 653 O O . ILE A 1 80 ? 22.218 -7.413 -13.549 1.00 90.00 80 ILE A O 1
ATOM 657 N N . ASN A 1 81 ? 23.775 -8.922 -12.942 1.00 84.44 81 ASN A N 1
ATOM 658 C CA . ASN A 1 81 ? 22.859 -10.052 -12.926 1.00 84.44 81 ASN A CA 1
ATOM 659 C C . ASN A 1 81 ? 22.094 -10.084 -11.592 1.00 84.44 81 ASN A C 1
ATOM 661 O O . ASN A 1 81 ? 22.690 -10.283 -10.534 1.00 84.44 81 ASN A O 1
ATOM 665 N N . LEU A 1 82 ? 20.775 -9.889 -11.654 1.00 78.19 82 LEU A N 1
ATOM 666 C CA . LEU A 1 82 ? 19.898 -9.844 -10.481 1.00 78.19 82 LEU A CA 1
ATOM 667 C C . LEU A 1 82 ? 19.446 -11.235 -9.999 1.00 78.19 82 LEU A C 1
ATOM 669 O O . LEU A 1 82 ? 18.826 -11.326 -8.944 1.00 78.19 82 LEU A O 1
ATOM 673 N N . ASN A 1 83 ? 19.795 -12.321 -10.705 1.00 70.94 83 ASN A N 1
ATOM 674 C CA . ASN A 1 83 ? 19.390 -13.698 -10.372 1.00 70.94 83 ASN A CA 1
ATOM 675 C C . ASN A 1 83 ? 19.974 -14.222 -9.042 1.00 70.94 83 ASN A C 1
ATOM 677 O O . ASN A 1 83 ? 19.662 -15.339 -8.636 1.00 70.94 83 ASN A O 1
ATOM 681 N N . HIS A 1 84 ? 20.837 -13.445 -8.381 1.00 58.06 84 HIS A N 1
ATOM 682 C CA . HIS A 1 84 ? 21.524 -13.814 -7.140 1.00 58.06 84 HIS A CA 1
ATOM 683 C C . HIS A 1 84 ? 21.141 -12.943 -5.937 1.00 58.06 84 HIS A C 1
ATOM 685 O O . HIS A 1 84 ? 21.752 -13.074 -4.877 1.00 58.06 84 HIS A O 1
ATOM 691 N N . LEU A 1 85 ? 20.168 -12.042 -6.083 1.00 48.44 85 LEU A N 1
ATOM 692 C CA . LEU A 1 85 ? 19.675 -11.253 -4.958 1.00 48.44 85 LEU A CA 1
ATOM 693 C C . LEU A 1 85 ? 18.619 -12.063 -4.178 1.00 48.44 85 LEU A C 1
ATOM 695 O O . LEU A 1 85 ? 17.845 -12.792 -4.803 1.00 48.44 85 LEU A O 1
ATOM 699 N N . PRO A 1 86 ? 18.637 -12.007 -2.832 1.00 45.59 86 PRO A N 1
ATOM 700 C CA . PRO A 1 86 ? 17.783 -12.825 -1.970 1.00 45.59 86 PRO A CA 1
ATOM 701 C C . PRO A 1 86 ? 16.284 -12.654 -2.236 1.00 45.59 86 PRO A C 1
ATOM 703 O O . PRO A 1 86 ? 15.844 -11.537 -2.580 1.00 45.59 86 PRO A O 1
#

pLDDT: mean 89.36, std 10.18, range [45.59, 97.94]

Secondary structure (DSSP, 8-state):
-----SEEEE--SHHHHHHHHHHHHTTTTTT--EEEE-SS---S---------SS--TTGGG-S---S---EE-TTSPEE-GGG--

Foldseek 3Di:
DDDDFPEEAEDPDPVSVVVVVVCVVVPVCVPTRYHYDYPDDPPDPPDDDDDDDDDDDPCNVVDPDDDPDDWDADPVRDIDDPPPPD

Sequence (86 aa):
MANKYDIIICGAGLAGLSLAYRAFSSGVWRDQRVLIIDKSKKNTNDRTWSFWEKSAGVFDSLVYHQWNQLIFYTSNHQQINLNHLP